Protein AF-A0A2N2Z2N3-F1 (afdb_monomer_lite)

Radius of gyration: 17.93 Å; chains: 1; bounding box: 37×23×63 Å

Sequence (103 aa):
YDRSDLIEAAVATLKEALIEEIIVVSLVVLLFLFHVRSAVVAIVTIPLSVLIGFIVIKLFGISLNIMSLGGIALAIGDLVDAGIVMTENAYRGLVKAVLKTDE

pLDDT: mean 80.28, std 8.76, range [48.88, 93.94]

Structure (mmCIF, N/CA/C/O backbone):
data_AF-A0A2N2Z2N3-F1
#
_entry.id   AF-A0A2N2Z2N3-F1
#
loop_
_atom_site.group_PDB
_atom_site.id
_atom_site.type_symbol
_atom_site.label_atom_id
_atom_site.label_alt_id
_atom_site.label_comp_id
_atom_site.label_asym_id
_atom_site.label_entity_id
_atom_site.label_seq_id
_atom_site.pdbx_PDB_ins_code
_atom_site.Cartn_x
_atom_site.Cartn_y
_atom_site.Cartn_z
_atom_site.occupancy
_atom_site.B_iso_or_equiv
_atom_site.auth_seq_id
_atom_site.auth_comp_id
_atom_site.auth_asym_id
_atom_site.auth_atom_id
_atom_site.pdbx_PDB_model_num
ATOM 1 N N . TYR A 1 1 ? -20.053 1.414 26.955 1.00 53.06 1 TYR A N 1
ATOM 2 C CA . TYR A 1 1 ? -18.694 1.195 26.434 1.00 53.06 1 TYR A CA 1
ATOM 3 C C . TYR A 1 1 ? -18.803 1.292 24.931 1.00 53.06 1 TYR A C 1
ATOM 5 O O . TYR A 1 1 ? -19.349 0.381 24.317 1.00 53.06 1 TYR A O 1
ATOM 13 N N . ASP A 1 2 ? -18.440 2.446 24.386 1.00 65.25 2 ASP A N 1
ATOM 14 C CA . ASP A 1 2 ? -18.507 2.701 22.954 1.00 65.25 2 ASP A CA 1
ATOM 15 C C . ASP A 1 2 ? -17.174 2.281 22.329 1.00 65.25 2 ASP A C 1
ATOM 17 O O . ASP A 1 2 ? -16.111 2.645 22.823 1.00 65.25 2 ASP A O 1
ATOM 21 N N . ARG A 1 3 ? -17.220 1.436 21.298 1.00 67.81 3 ARG A N 1
ATOM 22 C CA . ARG A 1 3 ? -16.006 1.024 20.576 1.00 67.81 3 ARG A CA 1
ATOM 23 C C . ARG A 1 3 ? -15.664 1.997 19.449 1.00 67.81 3 ARG A C 1
ATOM 25 O O . ARG A 1 3 ? -14.613 1.839 18.835 1.00 67.81 3 ARG A O 1
ATOM 32 N N . SER A 1 4 ? -16.524 2.983 19.196 1.00 74.94 4 SER A N 1
ATOM 33 C CA . SER A 1 4 ? -16.342 3.999 18.161 1.00 74.94 4 SER A CA 1
ATOM 34 C C . SER A 1 4 ? -15.081 4.828 18.404 1.00 74.94 4 SER A C 1
ATOM 36 O O . SER A 1 4 ? -14.313 5.005 17.467 1.00 74.94 4 SER A O 1
ATOM 38 N N . ASP A 1 5 ? -14.778 5.184 19.657 1.00 79.44 5 ASP A N 1
ATOM 39 C CA . ASP A 1 5 ? -13.560 5.933 20.017 1.00 79.44 5 ASP A CA 1
ATOM 40 C C . ASP A 1 5 ? -12.271 5.180 19.639 1.00 79.44 5 ASP A C 1
ATOM 42 O O . ASP A 1 5 ? -11.304 5.762 19.149 1.00 79.44 5 ASP A O 1
ATOM 46 N N . LEU A 1 6 ? -12.255 3.853 19.825 1.00 77.00 6 LEU A N 1
ATOM 47 C CA . LEU A 1 6 ? -11.115 3.007 19.450 1.00 77.00 6 LEU A CA 1
ATOM 48 C C . LEU A 1 6 ? -10.976 2.882 17.929 1.00 77.00 6 LEU A C 1
ATOM 50 O O . LEU A 1 6 ? -9.859 2.804 17.420 1.00 77.00 6 LEU A O 1
ATOM 54 N N . ILE A 1 7 ? -12.100 2.864 17.207 1.00 76.94 7 ILE A N 1
ATOM 55 C CA . ILE A 1 7 ? -12.114 2.838 15.743 1.00 76.94 7 ILE A CA 1
ATOM 56 C C . ILE A 1 7 ? -11.632 4.183 15.191 1.00 76.94 7 ILE A C 1
ATOM 58 O O . ILE A 1 7 ? -10.789 4.188 14.299 1.00 76.94 7 ILE A O 1
ATOM 62 N N . GLU A 1 8 ? -12.103 5.312 15.724 1.00 82.12 8 GLU A N 1
ATOM 63 C CA . GLU A 1 8 ? -11.658 6.645 15.299 1.00 82.12 8 GLU A CA 1
ATOM 64 C C . GLU A 1 8 ? -10.170 6.859 15.569 1.00 82.12 8 GLU A C 1
ATOM 66 O O . GLU A 1 8 ? -9.450 7.307 14.675 1.00 82.12 8 GLU A O 1
ATOM 71 N N . ALA A 1 9 ? -9.683 6.466 16.751 1.00 82.44 9 ALA A N 1
ATOM 72 C CA . ALA A 1 9 ? -8.261 6.527 17.071 1.00 82.44 9 ALA A CA 1
ATOM 73 C C . ALA A 1 9 ? -7.427 5.667 16.107 1.00 82.44 9 ALA A C 1
ATOM 75 O O . ALA A 1 9 ? -6.428 6.135 15.566 1.00 82.44 9 ALA A O 1
ATOM 76 N N . ALA A 1 10 ? -7.868 4.439 15.823 1.00 77.62 10 ALA A N 1
ATOM 77 C CA . ALA A 1 10 ? -7.220 3.564 14.852 1.00 77.62 10 ALA A CA 1
ATOM 78 C C . ALA A 1 10 ? -7.194 4.170 13.437 1.00 77.62 10 ALA A C 1
ATOM 80 O O . ALA A 1 10 ? -6.159 4.151 12.772 1.00 77.62 10 ALA A O 1
ATOM 81 N N . VAL A 1 11 ? -8.310 4.738 12.974 1.00 81.50 11 VAL A N 1
ATOM 82 C CA . VAL A 1 11 ? -8.392 5.400 11.664 1.00 81.50 11 VAL A CA 1
ATOM 83 C C . VAL A 1 11 ? -7.457 6.609 11.601 1.00 81.50 11 VAL A C 1
ATOM 85 O O . VAL A 1 11 ? -6.790 6.802 10.584 1.00 81.50 11 VAL A O 1
ATOM 88 N N . ALA A 1 12 ? -7.364 7.397 12.676 1.00 85.12 12 ALA A N 1
ATOM 89 C CA . ALA A 1 12 ? -6.443 8.525 12.758 1.00 85.12 12 ALA A CA 1
ATOM 90 C C . ALA A 1 12 ? -4.978 8.071 12.656 1.00 85.12 12 ALA A C 1
ATOM 92 O O . ALA A 1 12 ? -4.241 8.606 11.829 1.00 85.12 12 ALA A O 1
ATOM 93 N N . THR A 1 13 ? -4.587 7.033 13.406 1.00 83.94 13 THR A N 1
ATOM 94 C CA . THR A 1 13 ? -3.236 6.454 13.335 1.00 83.94 13 THR A CA 1
ATOM 95 C C . THR A 1 13 ? -2.914 5.928 11.939 1.00 83.94 13 THR A C 1
ATOM 97 O O . THR A 1 13 ? -1.824 6.168 11.426 1.00 83.94 13 THR A O 1
ATOM 100 N N . LEU A 1 14 ? -3.860 5.248 11.283 1.00 78.56 14 LEU A N 1
ATOM 101 C CA . LEU A 1 14 ? -3.636 4.768 9.921 1.00 78.56 14 LEU A CA 1
ATOM 102 C C . LEU A 1 14 ? -3.439 5.916 8.939 1.00 78.56 14 LEU A C 1
ATOM 104 O O . LEU A 1 14 ? -2.580 5.849 8.069 1.00 78.56 14 LEU A O 1
ATOM 108 N N . LYS A 1 15 ? -4.260 6.960 9.058 1.00 82.38 15 LYS A N 1
ATOM 109 C CA . LYS A 1 15 ? -4.179 8.124 8.181 1.00 82.38 15 LYS A CA 1
ATOM 110 C C . LYS A 1 15 ? -2.813 8.797 8.293 1.00 82.38 15 LYS A C 1
ATOM 112 O O . LYS A 1 15 ? -2.264 9.197 7.273 1.00 82.38 15 LYS A O 1
ATOM 117 N N . GLU A 1 16 ? -2.284 8.912 9.506 1.00 85.69 16 GLU A N 1
ATOM 118 C CA . GLU A 1 16 ? -0.956 9.471 9.755 1.00 85.69 16 GLU A CA 1
ATOM 119 C C . GLU A 1 16 ? 0.140 8.598 9.123 1.00 85.69 16 GLU A C 1
ATOM 121 O O . GLU A 1 16 ? 0.907 9.097 8.301 1.00 85.69 16 GLU A O 1
ATOM 126 N N . ALA A 1 17 ? 0.112 7.283 9.371 1.00 82.19 17 ALA A N 1
ATOM 127 C CA . ALA A 1 17 ? 1.056 6.332 8.778 1.00 82.19 17 ALA A CA 1
ATOM 128 C C . ALA A 1 17 ? 1.036 6.351 7.238 1.00 82.19 17 ALA A C 1
ATOM 130 O O . ALA A 1 17 ? 2.086 6.363 6.602 1.00 82.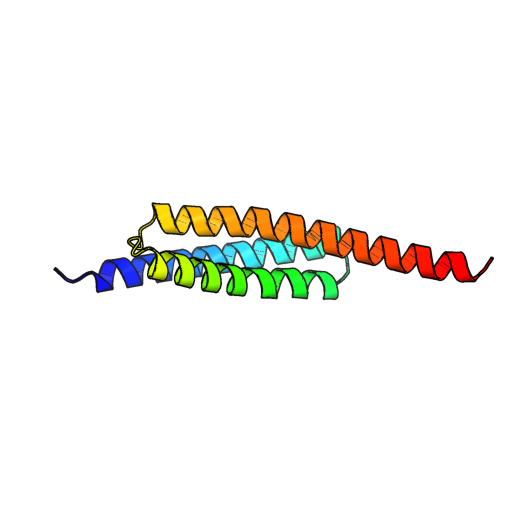19 17 ALA A O 1
ATOM 131 N N . LEU A 1 18 ? -0.149 6.419 6.621 1.00 79.88 18 LEU A N 1
ATOM 132 C CA . LEU A 1 18 ? -0.276 6.479 5.162 1.00 79.88 18 LEU A CA 1
ATOM 133 C C . LEU A 1 18 ? 0.313 7.757 4.570 1.00 79.88 18 LEU A C 1
ATOM 135 O O . LEU A 1 18 ? 0.878 7.723 3.479 1.00 79.88 18 LEU A O 1
ATOM 139 N N . ILE A 1 19 ? 0.171 8.891 5.259 1.00 85.75 19 ILE A N 1
ATOM 140 C CA . ILE A 1 19 ? 0.762 10.152 4.808 1.00 85.75 19 ILE A CA 1
ATOM 141 C C . ILE A 1 19 ? 2.289 10.062 4.873 1.00 85.75 19 ILE A C 1
ATOM 143 O O . ILE A 1 19 ? 2.950 10.429 3.900 1.00 85.75 19 ILE A O 1
ATOM 147 N N . GLU A 1 20 ? 2.844 9.548 5.972 1.00 85.44 20 GLU A N 1
ATOM 148 C CA . GLU A 1 20 ? 4.289 9.325 6.108 1.00 85.44 20 GLU A CA 1
ATOM 149 C C . GLU A 1 20 ? 4.819 8.398 5.007 1.00 85.44 20 GLU A C 1
ATOM 151 O O . GLU A 1 20 ? 5.800 8.722 4.335 1.00 85.44 20 GLU A O 1
ATOM 156 N N . GLU A 1 21 ? 4.125 7.289 4.753 1.00 80.56 21 GLU A N 1
ATOM 157 C CA . GLU A 1 21 ? 4.512 6.294 3.756 1.00 80.56 21 GLU A CA 1
ATOM 158 C C . GLU A 1 21 ? 4.468 6.857 2.328 1.00 80.56 21 GLU A C 1
ATOM 160 O O . GLU A 1 21 ? 5.431 6.713 1.575 1.00 80.56 21 GLU A O 1
ATOM 165 N N . ILE A 1 22 ? 3.411 7.595 1.962 1.00 80.19 22 ILE A N 1
ATOM 166 C CA . ILE A 1 22 ? 3.314 8.267 0.656 1.00 80.19 22 ILE A CA 1
ATOM 167 C C . ILE A 1 22 ? 4.469 9.252 0.460 1.00 80.19 22 ILE A C 1
ATOM 169 O O . ILE A 1 22 ? 5.043 9.305 -0.633 1.00 80.19 22 ILE A O 1
ATOM 173 N N . ILE A 1 23 ? 4.819 10.031 1.488 1.00 87.00 23 ILE A N 1
ATOM 174 C CA . ILE A 1 23 ? 5.918 10.999 1.410 1.00 87.00 23 ILE A CA 1
ATOM 175 C C . ILE A 1 23 ? 7.240 10.268 1.176 1.00 87.00 23 ILE A C 1
ATOM 177 O O . ILE A 1 23 ? 7.955 10.606 0.232 1.00 87.00 23 ILE A O 1
ATOM 181 N N . VAL A 1 24 ? 7.547 9.250 1.984 1.00 84.38 24 VAL A N 1
ATOM 182 C CA . VAL A 1 24 ? 8.800 8.487 1.882 1.00 84.38 24 VAL A CA 1
ATOM 183 C C . VAL A 1 24 ? 8.907 7.786 0.527 1.00 84.38 24 VAL A C 1
ATOM 185 O O . VAL A 1 24 ? 9.916 7.946 -0.160 1.00 84.38 24 VAL A O 1
ATOM 188 N N . VAL A 1 25 ? 7.858 7.080 0.092 1.00 76.44 25 VAL A N 1
ATOM 189 C CA . VAL A 1 25 ? 7.826 6.386 -1.206 1.00 76.44 25 VAL A CA 1
ATOM 190 C C . VAL A 1 25 ? 8.000 7.374 -2.356 1.00 76.44 25 VAL A C 1
ATOM 192 O O . VAL A 1 25 ? 8.804 7.133 -3.255 1.00 76.44 25 VAL A O 1
ATOM 195 N N . SER A 1 26 ? 7.314 8.519 -2.322 1.00 76.19 26 SER A N 1
ATOM 196 C CA . SER A 1 26 ? 7.458 9.552 -3.356 1.00 76.19 26 SER A CA 1
ATOM 197 C C . SER A 1 26 ? 8.895 10.070 -3.444 1.00 76.19 26 SER A C 1
ATOM 199 O O . SER A 1 26 ? 9.418 10.260 -4.542 1.00 76.19 26 SER A O 1
ATOM 201 N N . LEU A 1 27 ? 9.554 10.262 -2.299 1.00 82.88 27 LEU A N 1
ATOM 202 C CA . LEU A 1 27 ? 10.927 10.758 -2.212 1.00 82.88 27 LEU A CA 1
ATOM 203 C C . LEU A 1 27 ? 11.936 9.730 -2.749 1.00 82.88 27 LEU A C 1
ATOM 205 O O . LEU A 1 27 ? 12.818 10.084 -3.532 1.00 82.88 27 LEU A O 1
ATOM 209 N N . VAL A 1 28 ? 11.759 8.451 -2.402 1.00 77.00 28 VAL A N 1
ATOM 210 C CA . VAL A 1 28 ? 12.565 7.335 -2.924 1.00 77.00 28 VAL A CA 1
ATOM 211 C C . VAL A 1 28 ? 12.374 7.192 -4.437 1.00 77.00 28 VAL A C 1
ATOM 213 O O . VAL A 1 28 ? 13.354 7.131 -5.175 1.00 77.00 28 VAL A O 1
ATOM 216 N N . VAL A 1 29 ? 11.137 7.218 -4.942 1.00 70.88 29 VAL A N 1
ATOM 217 C CA . VAL A 1 29 ? 10.881 7.096 -6.387 1.00 70.88 29 VAL A CA 1
ATOM 218 C C . VAL A 1 29 ? 11.457 8.282 -7.172 1.00 70.88 29 VAL A C 1
ATOM 220 O O . VAL A 1 29 ? 12.022 8.076 -8.250 1.00 70.88 29 VAL A O 1
ATOM 223 N N . LEU A 1 30 ? 11.370 9.506 -6.637 1.00 72.06 30 LEU A N 1
ATOM 224 C CA . LEU A 1 30 ? 12.009 10.685 -7.234 1.00 72.06 30 LEU A CA 1
ATOM 225 C C . LEU A 1 30 ? 13.535 10.542 -7.298 1.00 72.06 30 LEU A C 1
ATOM 227 O O . LEU A 1 30 ? 14.125 10.904 -8.314 1.00 72.06 30 LEU A O 1
ATOM 231 N N . LEU A 1 31 ? 14.160 9.991 -6.252 1.00 73.75 31 LEU A N 1
ATOM 232 C CA . LEU A 1 31 ? 15.606 9.757 -6.208 1.00 73.75 31 LEU A CA 1
ATOM 233 C C . LEU A 1 31 ? 16.071 8.649 -7.164 1.00 73.75 31 LEU A C 1
ATOM 235 O O . LEU A 1 31 ? 17.133 8.788 -7.767 1.00 73.75 31 LEU A O 1
ATOM 239 N N . PHE A 1 32 ? 15.308 7.561 -7.304 1.00 64.12 32 PHE A N 1
ATOM 240 C CA . PHE A 1 32 ? 15.763 6.362 -8.018 1.00 64.12 32 PHE A CA 1
ATOM 241 C C . PHE A 1 32 ? 15.352 6.288 -9.490 1.00 64.12 32 PHE A C 1
ATOM 243 O O . PHE A 1 32 ? 16.122 5.768 -10.295 1.00 64.12 32 PHE A O 1
ATOM 250 N N . LEU A 1 33 ? 14.156 6.754 -9.867 1.00 60.50 33 LEU A N 1
ATOM 251 C CA . LEU A 1 33 ? 13.593 6.392 -11.174 1.00 60.50 33 LEU A CA 1
ATOM 252 C C . LEU A 1 33 ? 13.538 7.519 -12.204 1.00 60.50 33 LEU A C 1
ATOM 254 O O . LEU A 1 33 ? 13.420 7.209 -13.386 1.00 60.50 33 LEU A O 1
ATOM 258 N N . PHE A 1 34 ? 13.574 8.800 -11.815 1.00 59.66 34 PHE A N 1
ATOM 259 C CA . PHE A 1 34 ? 13.344 9.931 -12.740 1.00 59.66 34 PHE A CA 1
ATOM 260 C C . PHE A 1 34 ? 12.079 9.769 -13.632 1.00 59.66 34 PHE A C 1
ATOM 262 O O . PHE A 1 34 ? 11.907 10.467 -14.630 1.00 59.66 34 PHE A O 1
ATOM 269 N N . HIS A 1 35 ? 11.165 8.851 -13.278 1.00 63.66 35 HIS A N 1
ATOM 270 C CA . HIS A 1 35 ? 10.019 8.433 -14.082 1.00 63.66 35 HIS A CA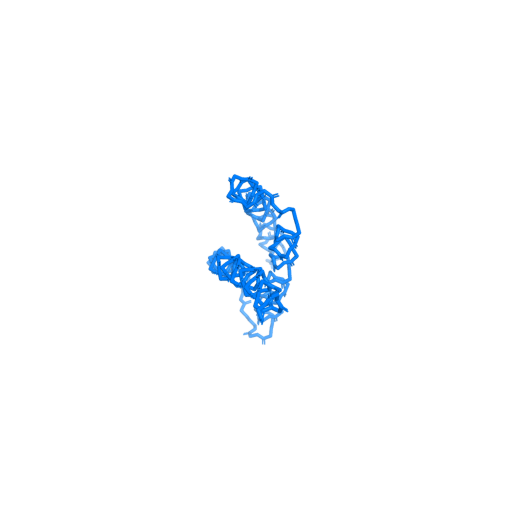 1
ATOM 271 C C . HIS A 1 35 ? 8.742 8.473 -13.241 1.00 63.66 35 HIS A C 1
ATOM 273 O O . HIS A 1 35 ? 8.363 7.525 -12.555 1.00 63.66 35 HIS A O 1
ATOM 279 N N . VAL A 1 36 ? 8.028 9.590 -13.364 1.00 64.19 36 VAL A N 1
ATOM 280 C CA . VAL A 1 36 ? 6.796 9.903 -12.621 1.00 64.19 36 VAL A CA 1
ATOM 281 C C . VAL A 1 36 ? 5.692 8.857 -12.836 1.00 64.19 36 VAL A C 1
ATOM 283 O O . VAL A 1 36 ? 4.901 8.596 -11.938 1.00 64.19 36 VAL A O 1
ATOM 286 N N . ARG A 1 37 ? 5.653 8.198 -14.004 1.00 68.69 37 ARG A N 1
ATOM 287 C CA . ARG A 1 37 ? 4.631 7.182 -14.322 1.00 68.69 37 ARG A CA 1
ATOM 288 C C . ARG A 1 37 ? 4.697 5.953 -13.411 1.00 68.69 37 ARG A C 1
ATOM 290 O O . ARG A 1 37 ? 3.650 5.431 -13.048 1.00 68.69 37 ARG A O 1
ATOM 297 N N . SER A 1 38 ? 5.893 5.532 -13.003 1.00 67.31 38 SER A N 1
ATOM 298 C CA . SER A 1 38 ? 6.060 4.398 -12.086 1.00 67.31 38 SER A CA 1
ATOM 299 C C . SER A 1 38 ? 5.630 4.754 -10.659 1.00 67.31 38 SER A C 1
ATOM 301 O O . SER A 1 38 ? 5.062 3.919 -9.962 1.00 67.31 38 SER A O 1
ATOM 303 N N . ALA A 1 39 ? 5.808 6.019 -10.254 1.00 72.19 39 ALA A N 1
ATOM 304 C CA . ALA A 1 39 ? 5.348 6.525 -8.958 1.00 72.19 39 ALA A CA 1
ATOM 305 C C . ALA A 1 39 ? 3.822 6.444 -8.816 1.00 72.19 39 ALA A C 1
ATOM 307 O O . ALA A 1 39 ? 3.312 6.087 -7.758 1.00 72.19 39 ALA A O 1
ATOM 308 N N . VAL A 1 40 ? 3.088 6.733 -9.898 1.00 75.25 40 VAL A N 1
ATOM 309 C CA . VAL A 1 40 ? 1.617 6.697 -9.906 1.00 75.25 40 VAL A CA 1
ATOM 310 C C . VAL A 1 40 ? 1.092 5.300 -9.569 1.00 75.25 40 VAL A C 1
ATOM 312 O O . VAL A 1 40 ? 0.109 5.183 -8.840 1.00 75.25 40 VAL A O 1
ATOM 315 N N . VAL A 1 41 ? 1.761 4.241 -10.037 1.00 78.06 41 VAL A N 1
ATOM 316 C CA . VAL A 1 41 ? 1.375 2.856 -9.723 1.00 78.06 41 VAL A CA 1
ATOM 317 C C . VAL A 1 41 ? 1.486 2.596 -8.220 1.00 78.06 41 VAL A C 1
ATOM 319 O O . VAL A 1 41 ? 0.527 2.114 -7.617 1.00 78.06 41 VAL A O 1
ATOM 322 N N . ALA A 1 42 ? 2.601 2.981 -7.591 1.00 76.69 42 ALA A N 1
ATOM 323 C CA . ALA A 1 42 ? 2.794 2.821 -6.149 1.00 76.69 42 ALA A CA 1
ATOM 324 C C . ALA A 1 42 ? 1.769 3.634 -5.337 1.00 76.69 42 ALA A C 1
ATOM 326 O O . ALA A 1 42 ? 1.117 3.096 -4.443 1.00 76.69 42 ALA A O 1
ATOM 327 N N . ILE A 1 43 ? 1.550 4.900 -5.711 1.00 79.25 43 ILE A N 1
ATOM 328 C CA . ILE A 1 43 ? 0.615 5.809 -5.027 1.00 79.25 43 ILE A CA 1
ATOM 329 C C . ILE A 1 43 ? -0.821 5.274 -5.043 1.00 79.25 43 ILE A C 1
ATOM 331 O O . ILE A 1 43 ? -1.531 5.433 -4.057 1.00 79.25 43 ILE A O 1
ATOM 335 N N . VAL A 1 44 ? -1.265 4.642 -6.134 1.00 84.12 44 VAL A N 1
ATOM 336 C CA . VAL A 1 44 ? -2.608 4.035 -6.220 1.00 84.12 44 VAL A CA 1
ATOM 337 C C . VAL A 1 44 ? -2.675 2.698 -5.475 1.00 84.12 44 VAL A C 1
ATOM 339 O O . VAL A 1 44 ? -3.714 2.356 -4.907 1.00 84.12 44 VAL A O 1
ATOM 342 N N . THR A 1 45 ? -1.573 1.949 -5.441 1.00 84.44 45 THR A N 1
ATOM 343 C CA . THR A 1 45 ? -1.516 0.630 -4.795 1.00 84.44 45 THR A CA 1
ATOM 344 C C . THR A 1 45 ? -1.687 0.734 -3.280 1.00 84.44 45 THR A C 1
ATOM 346 O O . THR A 1 45 ? -2.449 -0.042 -2.706 1.00 84.44 45 THR A O 1
ATOM 349 N N . ILE A 1 46 ? -1.068 1.724 -2.631 1.00 84.81 46 ILE A N 1
ATOM 350 C CA . ILE A 1 46 ? -1.157 1.946 -1.176 1.00 84.81 46 ILE A CA 1
ATOM 351 C C . ILE A 1 46 ? -2.620 2.043 -0.668 1.00 84.81 46 ILE A C 1
ATOM 353 O O . ILE A 1 46 ? -3.036 1.191 0.124 1.00 84.81 46 ILE A O 1
ATOM 357 N N . PRO A 1 47 ? -3.460 2.996 -1.128 1.00 85.19 47 PRO A N 1
ATOM 358 C CA . PRO A 1 47 ? -4.834 3.140 -0.647 1.00 85.19 47 PRO A CA 1
ATOM 359 C C . PRO A 1 47 ? -5.717 1.943 -1.013 1.00 85.19 47 PRO A C 1
ATOM 361 O O . PRO A 1 47 ? -6.598 1.569 -0.237 1.00 85.19 47 PRO A O 1
ATOM 364 N N . LEU A 1 48 ? -5.478 1.308 -2.166 1.00 89.75 48 LEU A N 1
ATOM 365 C CA . LEU A 1 48 ? -6.216 0.110 -2.562 1.00 89.75 48 LEU A CA 1
ATOM 366 C C . LEU A 1 48 ? -5.939 -1.060 -1.606 1.00 89.75 48 LEU A C 1
ATOM 368 O O . LEU A 1 48 ? -6.860 -1.771 -1.208 1.00 89.75 48 LEU A O 1
ATOM 372 N N . SER A 1 49 ? -4.687 -1.218 -1.189 1.00 87.81 49 SER A N 1
ATOM 373 C CA . SER A 1 49 ? -4.243 -2.294 -0.294 1.00 87.81 49 SER A CA 1
ATOM 374 C C . SE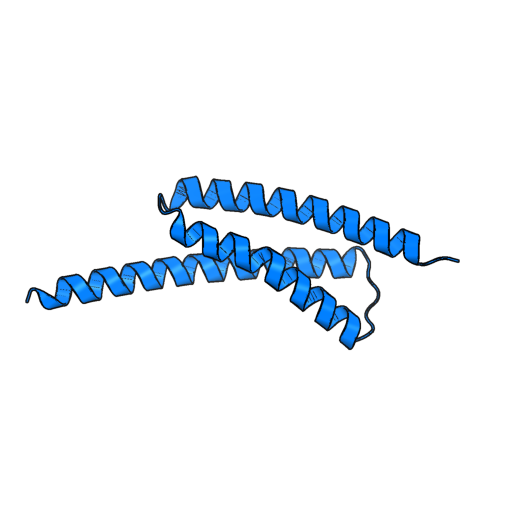R A 1 49 ? -4.818 -2.142 1.104 1.00 87.81 49 SER A C 1
ATOM 376 O O . SER A 1 49 ? -5.310 -3.108 1.684 1.00 87.81 49 SER A O 1
ATOM 378 N N . VAL A 1 50 ? -4.855 -0.907 1.605 1.00 88.06 50 VAL A N 1
ATOM 379 C CA . VAL A 1 50 ? -5.538 -0.560 2.856 1.00 88.06 50 VAL A CA 1
ATOM 380 C C . VAL A 1 50 ? -7.019 -0.914 2.795 1.00 88.06 50 VAL A C 1
ATOM 382 O O . VAL A 1 50 ? -7.544 -1.546 3.712 1.00 88.06 50 VAL A O 1
ATOM 385 N N . LEU A 1 51 ? -7.703 -0.524 1.713 1.00 89.50 51 LEU A N 1
ATOM 386 C CA . LEU A 1 51 ? -9.129 -0.791 1.546 1.00 89.50 51 LEU A CA 1
ATOM 387 C C . LEU A 1 51 ? -9.411 -2.298 1.547 1.00 89.50 51 LEU A C 1
ATOM 389 O O . LEU A 1 51 ? -10.313 -2.756 2.249 1.00 89.50 51 LEU A O 1
ATOM 393 N N . ILE A 1 52 ? -8.610 -3.072 0.810 1.00 91.62 52 ILE A N 1
ATOM 394 C CA . ILE A 1 52 ? -8.701 -4.536 0.789 1.00 91.62 52 ILE A CA 1
ATOM 395 C C . ILE A 1 52 ? -8.426 -5.111 2.185 1.00 91.62 52 ILE A C 1
ATOM 397 O O . ILE A 1 52 ? -9.189 -5.959 2.649 1.00 91.62 52 ILE A O 1
ATOM 401 N N . GLY A 1 53 ? -7.408 -4.615 2.893 1.00 90.50 53 GLY A N 1
ATOM 402 C CA . GLY A 1 53 ? -7.092 -5.022 4.263 1.00 90.50 53 GLY A CA 1
ATOM 403 C C . GLY A 1 53 ? -8.272 -4.830 5.218 1.00 90.50 53 GLY A C 1
ATOM 404 O O . GLY A 1 53 ? -8.648 -5.757 5.936 1.00 90.50 53 GLY A O 1
ATOM 405 N N . PHE A 1 54 ? -8.934 -3.673 5.169 1.00 88.94 54 PHE A N 1
ATOM 406 C CA . PHE A 1 54 ? -10.138 -3.417 5.962 1.00 88.94 54 PHE A CA 1
ATOM 407 C C . PHE A 1 54 ? -11.314 -4.321 5.590 1.00 88.94 54 PHE A C 1
ATOM 409 O O . PHE A 1 54 ? -12.037 -4.778 6.479 1.00 88.94 54 PHE A O 1
ATOM 416 N N . ILE A 1 55 ? -11.515 -4.594 4.297 1.00 91.31 55 ILE A N 1
ATOM 417 C CA . ILE A 1 55 ? -12.553 -5.525 3.837 1.00 91.31 55 ILE A CA 1
ATOM 418 C C . ILE A 1 55 ? -12.305 -6.912 4.437 1.00 91.31 55 ILE A C 1
ATOM 420 O O . ILE A 1 55 ? -13.225 -7.503 4.999 1.00 91.31 55 ILE A O 1
ATOM 424 N N . VAL A 1 56 ? -11.066 -7.407 4.383 1.00 92.38 56 VA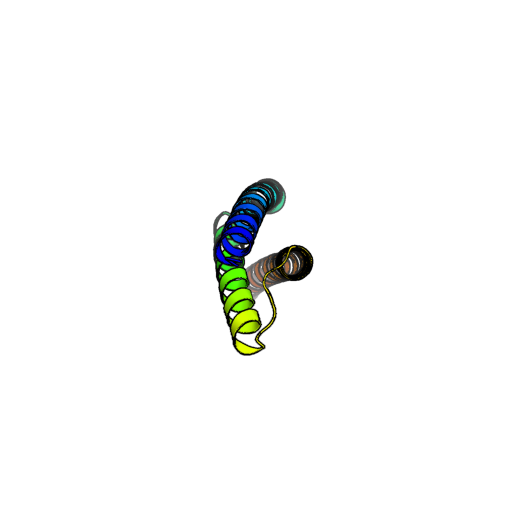L A N 1
ATOM 425 C CA . VAL A 1 56 ? -10.682 -8.708 4.949 1.00 92.38 56 VAL A CA 1
ATOM 426 C C . VAL A 1 56 ? -10.878 -8.723 6.465 1.00 92.38 56 VAL A C 1
ATOM 428 O O . VAL A 1 56 ? -11.555 -9.610 6.976 1.00 92.38 56 VAL A O 1
ATOM 431 N N . ILE A 1 57 ? -10.387 -7.718 7.193 1.00 90.81 57 ILE A N 1
ATOM 432 C CA . ILE A 1 57 ? -10.591 -7.611 8.649 1.00 90.81 57 ILE A CA 1
ATOM 433 C C . ILE A 1 57 ? -12.081 -7.681 9.007 1.00 90.81 57 ILE A C 1
ATOM 435 O O . ILE A 1 57 ? -12.463 -8.417 9.919 1.00 90.81 57 ILE A O 1
ATOM 439 N N . LYS A 1 58 ? -12.935 -6.973 8.256 1.00 88.81 58 LYS A N 1
ATOM 440 C CA . LYS A 1 58 ? -14.388 -6.994 8.453 1.00 88.81 58 LYS A CA 1
ATOM 441 C C . LYS A 1 58 ? -14.996 -8.368 8.158 1.00 88.81 58 LYS A C 1
ATOM 443 O O . LYS A 1 58 ? -15.864 -8.806 8.907 1.00 88.81 58 LYS A O 1
ATOM 448 N N . LEU A 1 59 ? -14.553 -9.045 7.096 1.00 93.94 59 LEU A N 1
ATOM 449 C CA . LEU A 1 59 ? -15.044 -10.375 6.714 1.00 93.94 59 LEU A CA 1
ATOM 450 C C . LEU A 1 59 ? -14.705 -11.446 7.756 1.00 93.94 59 LEU A C 1
ATOM 452 O O . LEU A 1 59 ? -15.540 -12.296 8.049 1.00 93.94 59 LEU A O 1
ATOM 456 N N . PHE A 1 60 ? -13.508 -11.385 8.339 1.00 92.81 60 PHE A N 1
ATOM 457 C CA . PHE A 1 60 ? -13.062 -12.328 9.368 1.00 92.81 60 PHE A CA 1
ATOM 458 C C . PHE A 1 60 ? -13.498 -11.934 10.789 1.00 92.81 60 PHE A C 1
ATOM 460 O O . PHE A 1 60 ? -13.188 -12.646 11.743 1.00 92.81 60 PHE A O 1
ATOM 467 N N . GLY A 1 61 ? -14.212 -10.814 10.956 1.00 88.31 61 GLY A N 1
ATOM 468 C CA . GLY A 1 61 ? -14.662 -10.332 12.265 1.00 88.31 61 GLY A CA 1
ATOM 469 C C . GLY A 1 61 ? -13.515 -9.945 13.205 1.00 88.31 61 GLY A C 1
ATOM 470 O O . GLY A 1 61 ? -13.680 -9.974 14.425 1.00 88.31 61 GLY A O 1
ATOM 471 N N . ILE A 1 62 ? -12.345 -9.608 12.654 1.00 87.50 62 ILE A N 1
ATOM 472 C CA . ILE A 1 62 ? -11.161 -9.230 13.429 1.00 87.50 62 ILE A CA 1
ATOM 473 C C . ILE A 1 62 ? -11.379 -7.828 14.007 1.00 87.50 62 ILE A C 1
ATOM 475 O O . ILE A 1 62 ? -11.860 -6.919 13.330 1.00 87.50 62 ILE A O 1
ATOM 479 N N . SER A 1 63 ? -11.022 -7.634 15.277 1.00 84.00 63 SER A N 1
ATOM 480 C CA . SER A 1 63 ? -11.102 -6.316 15.906 1.00 84.00 63 SER A CA 1
ATOM 481 C C . SER A 1 63 ? -10.044 -5.375 15.340 1.00 84.00 63 SER A C 1
ATOM 483 O O . SER A 1 63 ? -8.864 -5.728 15.323 1.00 84.00 63 SER A O 1
ATOM 485 N N . LEU A 1 64 ? -10.445 -4.153 15.001 1.00 85.50 64 LEU A N 1
ATOM 486 C CA . LEU A 1 64 ? -9.514 -3.075 14.691 1.00 85.50 64 LEU A CA 1
ATOM 487 C C . LEU A 1 64 ? -8.783 -2.620 15.954 1.00 85.50 64 LEU A C 1
ATOM 489 O O . LEU A 1 64 ? -9.387 -2.126 16.902 1.00 85.50 64 LEU A O 1
ATOM 493 N N . ASN A 1 65 ? -7.475 -2.839 15.964 1.00 81.75 65 ASN A N 1
ATOM 494 C CA . ASN A 1 65 ? -6.560 -2.451 17.029 1.00 81.75 65 ASN A CA 1
ATOM 495 C C . ASN A 1 65 ? -5.154 -2.196 16.463 1.00 81.75 65 ASN A C 1
ATOM 497 O O . ASN A 1 65 ? -4.851 -2.582 15.332 1.00 81.75 65 ASN A O 1
ATOM 501 N N . ILE A 1 66 ? -4.278 -1.596 17.268 1.00 79.69 66 ILE A N 1
ATOM 502 C CA . ILE A 1 66 ? -2.923 -1.192 16.858 1.00 79.69 66 ILE A CA 1
ATOM 503 C C . ILE A 1 66 ? -2.122 -2.357 16.248 1.00 79.69 66 ILE A C 1
ATOM 505 O O . ILE A 1 66 ? -1.401 -2.149 15.279 1.00 79.69 66 ILE A O 1
ATOM 509 N N . MET A 1 67 ? -2.284 -3.590 16.741 1.00 87.69 67 MET A N 1
ATOM 510 C CA . MET A 1 67 ? -1.589 -4.761 16.191 1.00 87.69 67 MET A CA 1
ATOM 511 C C . MET A 1 67 ? -2.081 -5.106 14.779 1.00 87.69 67 MET A C 1
ATOM 513 O O . MET A 1 67 ? -1.274 -5.310 13.876 1.00 87.69 67 MET A O 1
ATOM 517 N N . SER A 1 68 ? -3.401 -5.131 14.567 1.00 86.62 68 SER A N 1
ATOM 518 C CA . SER A 1 68 ? -3.985 -5.377 13.240 1.00 86.62 68 SER A CA 1
ATOM 519 C C . SER A 1 68 ? -3.651 -4.266 12.235 1.00 86.62 68 SER A C 1
ATOM 521 O O . SER A 1 68 ? -3.358 -4.560 11.078 1.00 86.62 68 SER A O 1
ATOM 523 N N . LEU A 1 69 ? -3.614 -3.004 12.681 1.00 84.19 69 LEU A N 1
ATOM 524 C CA . LEU A 1 69 ? -3.175 -1.877 11.858 1.00 84.19 69 LEU A CA 1
ATOM 525 C C . LEU A 1 69 ? -1.686 -1.944 11.525 1.00 84.19 69 LEU A C 1
ATOM 527 O O . LEU A 1 69 ? -1.321 -1.714 10.378 1.00 84.19 69 LEU A O 1
ATOM 531 N N . GLY A 1 70 ? -0.842 -2.299 12.495 1.00 87.06 70 GLY A N 1
ATOM 532 C CA . GLY A 1 70 ? 0.590 -2.493 12.268 1.00 87.06 70 GLY A CA 1
ATOM 533 C C . GLY A 1 70 ? 0.866 -3.600 11.248 1.00 87.06 70 GLY A C 1
ATOM 534 O O . GLY A 1 70 ? 1.772 -3.468 10.432 1.00 87.06 70 GLY A O 1
ATOM 535 N N . GLY A 1 71 ? 0.039 -4.651 11.235 1.00 88.00 71 GLY A N 1
ATOM 536 C CA . GLY A 1 71 ? 0.084 -5.694 10.209 1.00 88.00 71 GLY A CA 1
ATOM 537 C C . GLY A 1 71 ? -0.256 -5.179 8.807 1.00 88.00 71 GLY A C 1
ATOM 538 O O . GLY A 1 71 ? 0.457 -5.499 7.860 1.00 88.00 71 GLY A O 1
ATOM 539 N N . ILE A 1 72 ? -1.301 -4.350 8.672 1.00 87.56 72 ILE A N 1
ATOM 540 C CA . ILE A 1 72 ? -1.630 -3.698 7.391 1.00 87.56 72 ILE A CA 1
ATOM 541 C C . ILE A 1 72 ? -0.477 -2.791 6.948 1.00 87.56 72 ILE A C 1
ATOM 543 O O . ILE A 1 72 ? -0.061 -2.886 5.801 1.00 87.56 72 ILE A O 1
ATOM 547 N N . ALA A 1 73 ? 0.068 -1.967 7.846 1.00 84.06 73 ALA A N 1
ATOM 548 C CA . ALA A 1 73 ? 1.177 -1.068 7.531 1.00 84.06 73 ALA A CA 1
ATOM 549 C C . ALA A 1 73 ? 2.425 -1.825 7.035 1.00 84.06 73 ALA A C 1
ATOM 551 O O . ALA A 1 73 ? 2.988 -1.471 6.005 1.00 84.06 73 ALA A O 1
ATOM 552 N N . LEU A 1 74 ? 2.816 -2.923 7.697 1.00 87.25 74 LEU A N 1
ATOM 553 C CA . LEU A 1 74 ? 3.920 -3.777 7.231 1.00 87.25 74 LEU A CA 1
ATOM 554 C C . LEU A 1 74 ? 3.657 -4.384 5.847 1.00 87.25 74 LEU A C 1
ATOM 556 O O . LEU A 1 74 ? 4.564 -4.445 5.019 1.00 87.25 74 LEU A O 1
ATOM 560 N N . ALA A 1 75 ? 2.425 -4.833 5.596 1.00 87.50 75 ALA A N 1
ATOM 561 C CA . ALA A 1 75 ? 2.053 -5.442 4.323 1.00 87.50 75 ALA A CA 1
ATOM 562 C C . ALA A 1 75 ? 2.084 -4.443 3.155 1.00 87.50 75 ALA A C 1
ATOM 564 O O . ALA A 1 75 ? 2.383 -4.837 2.030 1.00 87.50 75 ALA A O 1
ATOM 565 N N . ILE A 1 76 ? 1.791 -3.161 3.402 1.00 85.50 76 ILE A N 1
ATOM 566 C CA . ILE A 1 76 ? 1.879 -2.123 2.367 1.00 85.50 76 ILE A CA 1
ATOM 567 C C . ILE A 1 76 ? 3.329 -1.950 1.912 1.00 85.50 76 ILE A C 1
ATOM 569 O O . ILE A 1 76 ? 3.576 -1.954 0.706 1.00 85.50 76 ILE A O 1
ATOM 573 N N . GLY A 1 77 ? 4.279 -1.869 2.848 1.00 80.56 77 GLY A N 1
ATOM 574 C CA . GLY A 1 77 ? 5.699 -1.728 2.523 1.00 80.56 77 GLY A CA 1
ATOM 575 C C . GLY A 1 77 ? 6.224 -2.858 1.629 1.00 80.56 77 GLY A C 1
ATOM 576 O O . GLY A 1 77 ? 6.843 -2.587 0.601 1.00 80.56 77 GLY A O 1
ATOM 577 N N . ASP A 1 78 ? 5.909 -4.112 1.970 1.00 87.69 78 ASP A N 1
ATOM 578 C CA . ASP A 1 78 ? 6.279 -5.294 1.171 1.00 87.69 78 ASP A CA 1
ATOM 579 C C . ASP A 1 78 ? 5.641 -5.268 -0.233 1.00 87.69 78 ASP A C 1
ATOM 581 O O . ASP A 1 78 ? 6.287 -5.531 -1.250 1.00 87.69 78 ASP A O 1
ATOM 585 N N . LEU A 1 79 ? 4.370 -4.866 -0.316 1.00 85.00 79 LEU A N 1
ATOM 586 C CA . LEU A 1 79 ? 3.654 -4.793 -1.586 1.00 85.00 79 LEU A CA 1
ATOM 587 C C . LEU A 1 79 ? 4.191 -3.692 -2.513 1.00 85.00 79 LEU A C 1
ATOM 589 O O . LEU A 1 79 ? 4.277 -3.894 -3.728 1.00 85.00 79 LEU A O 1
ATOM 593 N N . VAL A 1 80 ? 4.527 -2.523 -1.963 1.00 79.25 80 VAL A N 1
ATOM 594 C CA . VAL A 1 80 ? 5.072 -1.403 -2.741 1.00 79.25 80 VAL A CA 1
ATOM 595 C C . VAL A 1 80 ? 6.444 -1.761 -3.306 1.00 79.25 80 VAL A C 1
ATOM 597 O O . VAL A 1 80 ? 6.689 -1.472 -4.479 1.00 79.25 80 VAL A O 1
ATOM 600 N N . ASP A 1 81 ? 7.300 -2.433 -2.531 1.00 81.00 81 ASP A N 1
ATOM 601 C CA . ASP A 1 81 ? 8.620 -2.885 -2.993 1.00 81.00 81 ASP A CA 1
ATOM 602 C C . ASP A 1 81 ? 8.499 -3.813 -4.215 1.00 81.00 81 ASP A C 1
ATOM 604 O O . ASP A 1 81 ? 9.048 -3.538 -5.289 1.00 81.00 81 ASP A O 1
ATOM 608 N N . ALA A 1 82 ? 7.649 -4.841 -4.117 1.00 82.56 82 ALA A N 1
ATOM 609 C CA . ALA A 1 82 ? 7.369 -5.745 -5.231 1.00 82.56 82 ALA A CA 1
ATOM 610 C C . ALA A 1 82 ? 6.785 -5.013 -6.459 1.00 82.56 82 ALA A C 1
ATOM 612 O O . ALA A 1 82 ? 7.148 -5.309 -7.605 1.00 82.56 82 ALA A O 1
ATOM 613 N N . GLY A 1 83 ? 5.905 -4.031 -6.236 1.00 80.62 83 GLY A N 1
ATOM 614 C CA . GLY A 1 83 ? 5.310 -3.215 -7.296 1.00 80.62 83 GLY A CA 1
ATOM 615 C C . GLY A 1 83 ? 6.332 -2.354 -8.048 1.00 80.62 83 GLY A C 1
ATOM 616 O O . GLY A 1 83 ? 6.268 -2.243 -9.280 1.00 80.62 83 GLY A O 1
ATOM 617 N N . ILE A 1 84 ? 7.306 -1.780 -7.336 1.00 77.88 84 ILE A N 1
ATOM 618 C CA . ILE A 1 84 ? 8.393 -0.990 -7.930 1.00 77.88 84 ILE A CA 1
ATOM 619 C C . ILE A 1 84 ? 9.272 -1.885 -8.808 1.00 77.88 84 ILE A C 1
ATOM 621 O O . ILE A 1 84 ? 9.468 -1.573 -9.987 1.00 77.88 84 ILE A O 1
ATOM 625 N N . VAL A 1 85 ? 9.728 -3.027 -8.280 1.00 82.00 85 VAL A N 1
ATOM 626 C CA . VAL A 1 85 ? 10.581 -3.978 -9.015 1.00 82.00 85 VAL A CA 1
ATOM 627 C C . VAL A 1 85 ? 9.882 -4.494 -10.276 1.00 82.00 85 VAL A C 1
ATOM 629 O O . VAL A 1 85 ? 10.486 -4.553 -11.351 1.00 82.00 85 VAL A O 1
ATOM 632 N N . MET A 1 86 ? 8.589 -4.822 -10.190 1.00 82.81 86 MET A N 1
ATOM 633 C CA . MET A 1 86 ? 7.810 -5.268 -11.348 1.00 82.81 86 MET A CA 1
ATOM 634 C C . MET A 1 86 ? 7.712 -4.181 -12.424 1.00 82.81 86 MET A C 1
ATOM 636 O O . MET A 1 86 ? 7.867 -4.472 -13.614 1.00 82.81 86 MET A O 1
ATOM 640 N N . THR A 1 87 ? 7.481 -2.931 -12.021 1.00 78.88 87 THR A N 1
ATOM 641 C CA . THR A 1 87 ? 7.370 -1.801 -12.952 1.00 78.88 87 THR A CA 1
ATOM 642 C C . THR A 1 87 ? 8.701 -1.529 -13.652 1.00 78.88 87 THR A C 1
ATOM 644 O O . THR A 1 87 ? 8.737 -1.321 -14.868 1.00 78.88 87 THR A O 1
ATOM 647 N N . GLU A 1 88 ? 9.810 -1.591 -12.916 1.00 78.00 88 GLU A N 1
ATOM 648 C CA . GLU A 1 88 ? 11.150 -1.464 -13.483 1.00 78.00 88 GLU A CA 1
ATOM 649 C C . GLU A 1 88 ? 11.454 -2.599 -14.472 1.00 78.00 88 GLU A C 1
ATOM 651 O O . GLU A 1 88 ? 11.934 -2.355 -15.583 1.00 78.00 88 GLU A O 1
ATOM 656 N N . ASN A 1 89 ? 11.131 -3.841 -14.105 1.00 83.75 89 ASN A N 1
ATOM 657 C CA . ASN A 1 89 ? 11.340 -4.994 -14.970 1.00 83.75 89 ASN A CA 1
ATOM 658 C C . ASN A 1 89 ? 10.500 -4.906 -16.256 1.00 83.75 89 ASN A C 1
ATOM 660 O O . ASN A 1 89 ? 11.011 -5.179 -17.342 1.00 83.75 89 ASN A O 1
ATOM 664 N N . ALA A 1 90 ? 9.243 -4.460 -16.165 1.00 81.81 90 ALA A N 1
ATOM 665 C CA . ALA A 1 90 ? 8.384 -4.238 -17.329 1.00 81.81 90 ALA A CA 1
ATOM 666 C C . ALA A 1 90 ? 8.956 -3.160 -18.264 1.00 81.81 90 ALA A C 1
ATOM 668 O O . ALA A 1 90 ? 9.002 -3.356 -19.481 1.00 81.81 90 ALA A O 1
ATOM 669 N N . TYR A 1 91 ? 9.456 -2.054 -17.703 1.00 80.62 91 TYR A N 1
ATOM 670 C CA . TYR A 1 91 ? 10.126 -1.008 -18.475 1.00 80.62 91 TYR A CA 1
ATOM 671 C C . TYR A 1 91 ? 11.379 -1.541 -19.182 1.00 80.62 91 TYR A C 1
ATOM 673 O O . TYR A 1 91 ? 11.526 -1.380 -20.395 1.00 80.62 91 TYR A O 1
ATOM 681 N N . ARG A 1 92 ? 12.253 -2.253 -18.457 1.00 80.88 92 ARG A N 1
ATOM 682 C CA . ARG A 1 92 ? 13.452 -2.891 -19.030 1.00 80.88 92 ARG A CA 1
ATOM 683 C C . ARG A 1 92 ? 13.093 -3.909 -20.121 1.00 80.88 92 ARG A C 1
ATOM 685 O O . ARG A 1 92 ? 13.805 -4.000 -21.120 1.00 80.88 92 ARG A O 1
ATOM 692 N N . GLY A 1 93 ? 11.998 -4.652 -19.952 1.00 84.31 93 GLY A N 1
ATOM 693 C CA . GLY A 1 93 ? 11.479 -5.602 -20.938 1.00 84.31 93 GLY A CA 1
ATOM 694 C C . GLY A 1 93 ? 11.018 -4.929 -22.231 1.00 84.31 93 GLY A C 1
ATOM 695 O O . GLY A 1 93 ? 11.418 -5.353 -23.315 1.00 84.31 93 GLY A O 1
ATOM 696 N N . LEU A 1 94 ? 10.247 -3.842 -22.123 1.00 83.62 94 LEU A N 1
ATOM 697 C CA . LEU A 1 94 ? 9.791 -3.051 -23.271 1.00 83.62 94 LEU A CA 1
ATOM 698 C C . LEU A 1 94 ? 10.959 -2.433 -24.045 1.00 83.62 94 LEU A C 1
ATOM 700 O O . LEU A 1 94 ? 11.011 -2.558 -25.266 1.00 83.62 94 LEU A O 1
ATOM 704 N N . VAL A 1 95 ? 11.923 -1.823 -23.347 1.00 84.75 95 VAL A N 1
ATOM 705 C CA . VAL A 1 95 ? 13.109 -1.224 -23.983 1.00 84.75 95 VAL A CA 1
ATOM 706 C C . VAL A 1 95 ? 13.902 -2.273 -24.771 1.00 84.75 95 VAL A C 1
ATOM 708 O O . VAL A 1 95 ? 14.282 -2.023 -25.912 1.00 84.75 95 VAL A O 1
ATOM 711 N N . LYS A 1 96 ? 14.106 -3.474 -24.211 1.00 84.81 96 LYS A N 1
ATOM 712 C CA . LYS A 1 96 ? 14.783 -4.574 -24.921 1.00 84.81 96 LYS A CA 1
ATOM 713 C C . LYS A 1 96 ? 14.010 -5.058 -26.150 1.00 84.81 96 LYS A C 1
ATOM 715 O O . LYS A 1 96 ? 14.635 -5.364 -27.159 1.00 84.81 96 LYS A O 1
ATOM 720 N N . ALA 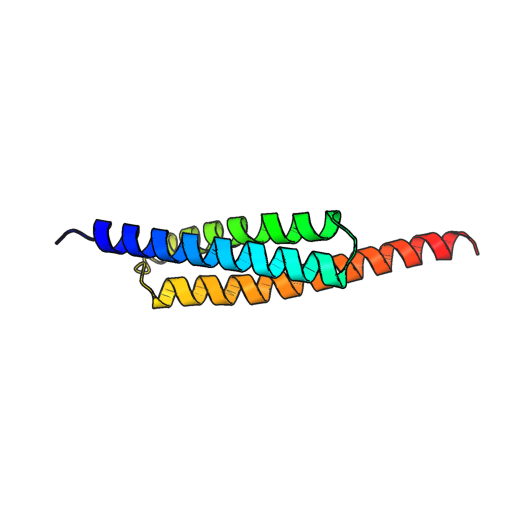A 1 97 ? 12.682 -5.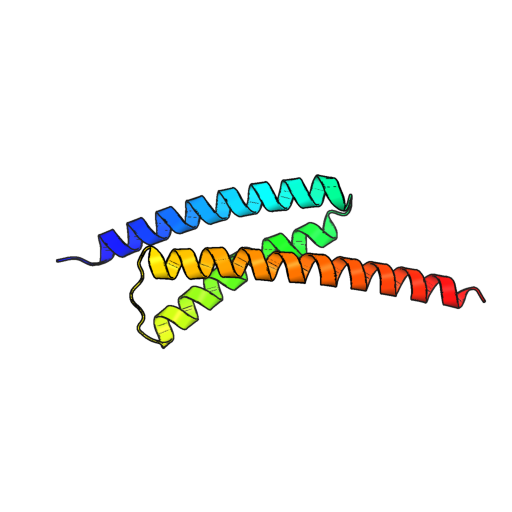155 -26.068 1.00 84.25 97 ALA A N 1
ATOM 721 C CA . ALA A 1 97 ? 11.850 -5.606 -27.185 1.00 84.25 97 ALA A CA 1
ATOM 722 C C . ALA A 1 97 ? 11.885 -4.624 -28.367 1.00 84.25 97 ALA A C 1
ATOM 724 O O . ALA A 1 97 ? 11.971 -5.056 -29.514 1.00 84.25 97 ALA A O 1
ATOM 725 N N . VAL A 1 98 ? 11.885 -3.316 -28.086 1.00 81.81 98 VAL A N 1
ATOM 726 C CA . VAL A 1 98 ? 12.018 -2.277 -29.119 1.00 81.81 98 VAL A CA 1
ATOM 727 C C . VAL A 1 98 ? 13.378 -2.367 -29.817 1.00 81.81 98 VAL A C 1
ATOM 729 O O . VAL A 1 98 ? 13.415 -2.448 -31.038 1.00 81.81 98 VAL A O 1
ATOM 732 N N . LEU A 1 99 ? 14.482 -2.454 -29.065 1.00 78.06 99 LEU A N 1
ATOM 733 C CA . LEU A 1 99 ? 15.834 -2.517 -29.645 1.00 78.06 99 LEU A CA 1
ATOM 734 C C . LEU A 1 99 ? 16.090 -3.779 -30.484 1.00 78.06 99 LEU A C 1
ATOM 736 O O . LEU A 1 99 ? 16.899 -3.747 -31.400 1.00 78.06 99 LEU A O 1
ATOM 740 N N . LYS A 1 100 ? 15.398 -4.886 -30.192 1.00 72.88 100 LYS A N 1
ATOM 741 C CA . LYS A 1 100 ? 15.523 -6.142 -30.948 1.00 72.88 100 LYS A CA 1
ATOM 742 C C . LYS A 1 100 ? 14.786 -6.123 -32.295 1.00 72.88 100 LYS A C 1
ATOM 744 O O . LYS A 1 100 ? 14.915 -7.065 -33.061 1.00 72.88 100 LYS A O 1
ATOM 749 N N . THR A 1 101 ? 13.979 -5.096 -32.560 1.00 60.31 101 THR A N 1
ATOM 750 C CA . THR A 1 101 ? 13.243 -4.954 -33.829 1.00 60.31 101 THR A CA 1
ATOM 751 C C . THR A 1 101 ? 14.087 -4.252 -34.909 1.00 60.31 101 THR A C 1
ATOM 753 O O . THR A 1 101 ? 13.700 -4.264 -36.072 1.00 60.31 101 THR A O 1
ATOM 756 N N . ASP A 1 102 ? 15.241 -3.682 -34.536 1.00 56.88 102 ASP A N 1
ATOM 757 C CA . ASP A 1 102 ? 16.189 -3.005 -35.440 1.00 56.88 102 ASP A CA 1
ATOM 758 C C . ASP A 1 102 ? 17.324 -3.925 -35.969 1.00 56.88 102 ASP A C 1
ATOM 760 O O . ASP A 1 102 ? 18.210 -3.444 -36.678 1.00 56.88 102 ASP A O 1
ATOM 764 N N . GLU A 1 103 ? 17.302 -5.233 -35.660 1.00 48.88 103 GLU A N 1
ATOM 765 C CA . GLU A 1 103 ? 18.164 -6.287 -36.252 1.00 48.88 103 GLU A CA 1
ATOM 766 C C . GLU A 1 103 ? 17.357 -7.232 -37.156 1.00 48.88 103 GLU A C 1
ATOM 768 O O . GLU A 1 103 ? 17.879 -7.601 -38.235 1.00 48.88 103 GLU A O 1
#

Secondary structure (DSSP, 8-state):
--SHHHHHHHHHHHHHHHHHHHHHHHHHHHHHH--HHHHHHHHHHHHHHHHHHHHHHHHTT----HHHHHHHHHHHHHHHHHHHHHHHHHHHHHHHHHHTT--

Foldseek 3Di:
DDCVVQVVVLVVVLVVLLVVVLVVLVVVCVVPPVDVVLNVQLNVQLVVLVVVLVVVCVVVVNDRHPVSSVVSSVVSVVVSVVSSVVVVVVVVVVVVVVVVVVD